Protein AF-A0A256WMW8-F1 (afdb_monomer_lite)

Structure (mmCIF, N/CA/C/O backbone):
data_AF-A0A256WMW8-F1
#
_entry.id   AF-A0A256WMW8-F1
#
loop_
_atom_site.group_PDB
_atom_site.id
_atom_site.type_symbol
_atom_site.label_atom_id
_atom_site.label_alt_id
_atom_site.label_comp_id
_atom_site.label_asym_id
_atom_site.label_entity_id
_atom_site.label_seq_id
_atom_site.pdbx_PDB_ins_code
_atom_site.Cartn_x
_atom_site.Cartn_y
_atom_site.Cartn_z
_atom_site.occupancy
_atom_site.B_iso_or_equiv
_atom_site.auth_seq_id
_atom_site.auth_comp_id
_atom_site.auth_asym_id
_atom_site.auth_atom_id
_atom_site.pdbx_PDB_model_num
ATOM 1 N N . MET A 1 1 ? 29.090 6.267 -11.290 1.00 54.53 1 MET A N 1
ATOM 2 C CA . MET A 1 1 ? 27.627 6.191 -11.123 1.00 54.53 1 MET A CA 1
ATOM 3 C C . MET A 1 1 ? 27.320 4.725 -10.900 1.00 54.53 1 MET A C 1
ATOM 5 O O . MET A 1 1 ? 27.736 3.914 -11.714 1.00 54.53 1 MET A O 1
ATOM 9 N N . ASP A 1 2 ? 26.795 4.395 -9.729 1.00 77.25 2 ASP A N 1
ATOM 10 C CA . ASP A 1 2 ? 26.608 3.023 -9.255 1.00 77.25 2 ASP A CA 1
ATOM 11 C C . ASP A 1 2 ? 25.526 2.323 -10.099 1.00 77.25 2 ASP A C 1
ATOM 13 O O . ASP A 1 2 ? 24.442 2.883 -10.286 1.00 77.25 2 ASP A O 1
ATOM 17 N N . SER A 1 3 ? 25.836 1.162 -10.686 1.00 82.25 3 SER A N 1
ATOM 18 C CA . SER A 1 3 ? 24.978 0.475 -11.665 1.00 82.25 3 SER A CA 1
ATOM 19 C C . SER A 1 3 ? 23.601 0.140 -11.103 1.00 82.25 3 SER A C 1
ATOM 21 O O . SER A 1 3 ? 22.606 0.214 -11.822 1.00 82.25 3 SER A O 1
ATOM 23 N N . THR A 1 4 ? 23.527 -0.147 -9.805 1.00 83.69 4 THR A N 1
ATOM 24 C CA . THR A 1 4 ? 22.270 -0.459 -9.121 1.00 83.69 4 THR A CA 1
ATOM 25 C C . THR A 1 4 ? 21.381 0.775 -8.987 1.00 83.69 4 THR A C 1
ATOM 27 O O . THR A 1 4 ? 20.159 0.675 -9.080 1.00 83.69 4 THR A O 1
ATOM 30 N N . LYS A 1 5 ? 21.973 1.974 -8.885 1.00 83.81 5 LYS A N 1
ATOM 31 C CA . LYS A 1 5 ? 21.204 3.226 -8.874 1.00 83.81 5 LYS A CA 1
ATOM 32 C C 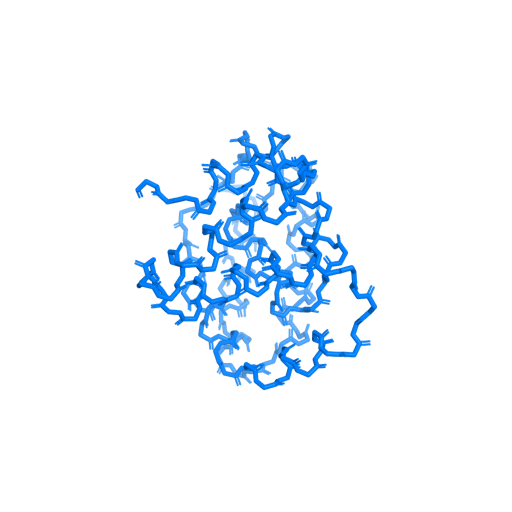. LYS A 1 5 ? 20.506 3.503 -10.188 1.00 83.81 5 LYS A C 1
ATOM 34 O O . LYS A 1 5 ? 19.337 3.881 -10.206 1.00 83.81 5 LYS A O 1
ATOM 39 N N . MET A 1 6 ? 21.206 3.258 -11.289 1.00 88.69 6 MET A N 1
ATOM 40 C CA . MET A 1 6 ? 20.606 3.338 -12.618 1.00 88.69 6 MET A CA 1
ATOM 41 C C . MET A 1 6 ? 19.538 2.265 -12.823 1.00 88.69 6 MET A C 1
ATOM 43 O O . MET A 1 6 ? 18.493 2.562 -13.398 1.00 88.69 6 MET A O 1
ATOM 47 N N . LEU A 1 7 ? 19.782 1.041 -12.343 1.00 90.62 7 LEU A N 1
ATOM 48 C CA . LEU A 1 7 ? 18.818 -0.054 -12.424 1.00 90.62 7 LEU A CA 1
ATOM 49 C C . LEU A 1 7 ? 17.503 0.317 -11.732 1.00 90.62 7 LEU A C 1
ATOM 51 O O . LEU A 1 7 ? 16.447 0.226 -12.356 1.00 90.62 7 LEU A O 1
ATOM 55 N N . ILE A 1 8 ? 17.572 0.803 -10.489 1.00 90.62 8 ILE A N 1
ATOM 56 C CA . ILE A 1 8 ? 16.381 1.178 -9.721 1.00 90.62 8 ILE A CA 1
ATOM 57 C C . ILE A 1 8 ? 15.662 2.363 -10.367 1.00 90.62 8 ILE A C 1
ATOM 59 O O . ILE A 1 8 ? 14.449 2.305 -10.550 1.00 90.62 8 ILE A O 1
ATOM 63 N N . GLN A 1 9 ? 16.376 3.407 -10.794 1.00 90.94 9 GLN A N 1
ATOM 64 C CA . GLN A 1 9 ? 15.742 4.559 -11.446 1.00 90.94 9 GLN A CA 1
ATOM 65 C C . GLN A 1 9 ? 15.025 4.178 -12.756 1.00 90.94 9 GLN A C 1
ATOM 67 O O . GLN A 1 9 ? 13.881 4.585 -12.995 1.00 90.94 9 GLN A O 1
ATOM 72 N N . ASN A 1 10 ? 15.665 3.356 -13.590 1.00 92.94 10 ASN A N 1
ATOM 73 C CA . ASN A 1 10 ? 15.067 2.865 -14.831 1.00 92.94 10 ASN A CA 1
ATOM 74 C C . ASN A 1 10 ? 13.873 1.947 -14.552 1.00 92.94 10 ASN A C 1
ATOM 76 O O . ASN A 1 10 ? 12.837 2.066 -15.204 1.00 92.94 10 ASN A O 1
ATOM 80 N N . GLY A 1 11 ? 13.989 1.067 -13.559 1.00 95.06 11 GLY A N 1
ATOM 81 C CA . GLY A 1 11 ? 12.909 0.179 -13.152 1.00 95.06 11 GLY A CA 1
ATOM 82 C C . GLY A 1 11 ? 11.694 0.937 -12.609 1.00 95.06 11 GLY A C 1
ATOM 83 O O . GLY A 1 11 ? 10.570 0.644 -13.007 1.00 95.06 11 GLY A O 1
ATOM 84 N N . ARG A 1 12 ? 11.898 1.976 -11.790 1.00 95.44 12 ARG A N 1
ATOM 85 C CA . ARG A 1 12 ? 10.818 2.859 -11.310 1.00 95.44 12 ARG A CA 1
ATOM 86 C C . ARG A 1 12 ? 10.106 3.561 -12.468 1.00 95.44 12 ARG A C 1
ATOM 88 O O . ARG A 1 12 ? 8.879 3.611 -12.498 1.00 95.44 12 ARG A O 1
ATOM 95 N N . SER A 1 13 ? 10.862 4.037 -13.459 1.00 95.25 13 SER A N 1
ATOM 96 C CA . SER A 1 13 ? 10.293 4.624 -14.682 1.00 95.25 13 SER A CA 1
ATOM 97 C C . SER A 1 13 ? 9.468 3.604 -15.474 1.00 95.25 13 SER A C 1
ATOM 99 O O . SER A 1 13 ? 8.385 3.925 -15.969 1.00 95.25 13 SER A O 1
ATOM 101 N N . LEU A 1 14 ? 9.945 2.359 -15.551 1.00 97.06 14 LEU A N 1
ATOM 102 C CA . LEU A 1 14 ? 9.229 1.268 -16.202 1.00 97.06 14 LEU A CA 1
ATOM 103 C C . LEU A 1 14 ? 7.935 0.917 -15.455 1.00 97.06 14 LEU A C 1
ATOM 105 O O . LEU A 1 14 ? 6.910 0.742 -16.107 1.00 97.06 14 LEU A O 1
ATOM 109 N N . ILE A 1 15 ? 7.934 0.895 -14.117 1.00 97.81 15 ILE A N 1
ATOM 110 C CA . ILE A 1 15 ? 6.707 0.722 -13.322 1.00 97.81 15 ILE A CA 1
ATOM 111 C C . ILE A 1 15 ? 5.689 1.805 -13.672 1.00 97.81 15 ILE A C 1
ATOM 113 O O . ILE A 1 15 ? 4.550 1.479 -13.991 1.00 97.81 15 ILE A O 1
ATOM 117 N N . VAL A 1 16 ? 6.085 3.082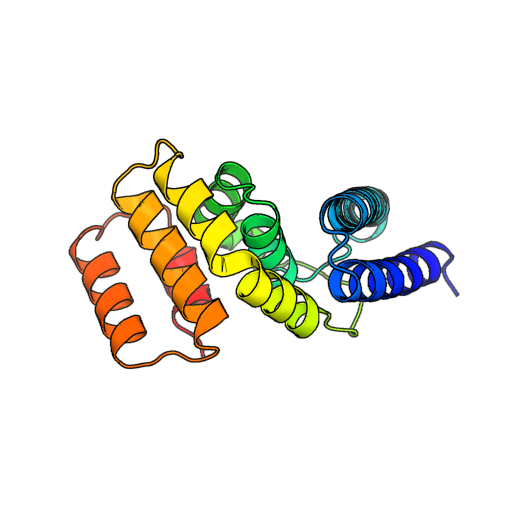 -13.683 1.00 97.50 16 VAL A N 1
ATOM 118 C CA . VAL A 1 16 ? 5.172 4.180 -14.051 1.00 97.50 16 VAL A CA 1
ATOM 119 C C . VAL A 1 16 ? 4.583 3.967 -15.447 1.00 97.50 16 VAL A C 1
ATOM 121 O O . VAL A 1 16 ? 3.379 4.143 -15.637 1.00 97.50 16 VAL A O 1
ATOM 124 N N . GLN A 1 17 ? 5.401 3.537 -16.411 1.00 97.75 17 GLN A N 1
ATOM 125 C CA . GLN A 1 17 ? 4.931 3.201 -17.754 1.00 97.75 17 GLN A CA 1
ATOM 126 C C . GLN A 1 17 ? 3.922 2.042 -17.735 1.00 97.75 17 GLN A C 1
ATOM 128 O O . GLN A 1 17 ? 2.899 2.113 -18.413 1.00 97.75 17 GLN A O 1
ATOM 133 N N . LYS A 1 18 ? 4.182 0.980 -16.966 1.00 98.31 18 LYS A N 1
ATOM 134 C CA . LYS A 1 18 ? 3.287 -0.181 -16.865 1.00 98.31 18 LYS A CA 1
ATOM 135 C C . LYS A 1 18 ? 1.959 0.157 -16.201 1.00 98.31 18 LYS A C 1
ATOM 137 O O . LYS A 1 18 ? 0.916 -0.190 -16.747 1.00 98.31 18 LYS A O 1
ATOM 142 N N . LEU A 1 19 ? 1.987 0.936 -15.123 1.00 97.81 19 LEU A N 1
ATOM 143 C CA . LEU A 1 19 ? 0.782 1.452 -14.477 1.00 97.81 19 LEU A CA 1
ATOM 144 C C . LEU A 1 19 ? -0.048 2.328 -15.429 1.00 97.81 19 LEU A C 1
ATOM 146 O O . LEU A 1 19 ? -1.269 2.197 -15.462 1.00 97.81 19 LEU A O 1
ATOM 150 N N . TYR A 1 20 ? 0.596 3.167 -16.249 1.00 96.38 20 TYR A N 1
ATOM 151 C CA . TYR A 1 20 ? -0.092 3.987 -17.255 1.00 96.38 20 TYR A CA 1
ATOM 152 C C . TYR A 1 20 ? -0.842 3.147 -18.301 1.00 96.38 20 TYR A C 1
ATOM 154 O O . TYR A 1 20 ? -1.933 3.524 -18.723 1.00 96.38 20 TYR A O 1
ATOM 162 N N . TYR A 1 21 ? -0.285 1.999 -18.694 1.00 97.31 21 TYR A N 1
ATOM 163 C CA . TYR A 1 21 ? -0.926 1.055 -19.615 1.00 97.31 21 TYR A CA 1
ATOM 164 C C . TYR A 1 21 ? -1.810 0.009 -18.916 1.00 97.31 21 TYR A C 1
ATOM 166 O O . TYR A 1 21 ? -2.233 -0.945 -19.565 1.00 97.31 21 TYR A O 1
ATOM 174 N N . SER A 1 22 ? -2.086 0.173 -17.617 1.00 96.19 22 SER A N 1
ATOM 175 C CA . SER A 1 22 ? -2.864 -0.772 -16.799 1.00 96.19 22 SER A CA 1
ATOM 176 C C . SER A 1 22 ? -2.304 -2.205 -16.784 1.00 96.19 22 SER A C 1
ATOM 178 O O . SER A 1 22 ? -3.032 -3.161 -16.538 1.00 96.19 22 SER A O 1
ATOM 180 N N . ASP A 1 23 ? -0.999 -2.356 -17.012 1.00 97.88 23 ASP A N 1
ATOM 181 C CA . ASP A 1 23 ? -0.270 -3.626 -16.966 1.00 97.88 23 ASP A CA 1
ATOM 182 C C . ASP A 1 23 ? 0.201 -3.887 -15.522 1.00 97.88 23 ASP A C 1
ATOM 184 O O . ASP A 1 23 ? 1.379 -3.734 -15.186 1.00 97.88 23 ASP A O 1
ATOM 188 N N . ILE A 1 24 ? -0.767 -4.164 -14.636 1.00 97.31 24 ILE A N 1
ATOM 189 C CA . ILE A 1 24 ? -0.558 -4.273 -13.180 1.00 97.31 24 ILE A CA 1
ATOM 190 C C . ILE A 1 24 ? 0.353 -5.454 -12.831 1.00 97.31 24 ILE A C 1
ATOM 192 O O . ILE A 1 24 ? 1.266 -5.294 -12.026 1.00 97.31 24 ILE A O 1
ATOM 196 N N . GLU A 1 25 ? 0.159 -6.601 -13.485 1.00 97.12 25 GLU A N 1
ATOM 197 C CA . GLU A 1 25 ? 0.987 -7.799 -13.298 1.00 97.12 25 GLU A CA 1
ATOM 198 C C . GLU A 1 25 ? 2.457 -7.493 -13.599 1.00 97.12 25 GLU A C 1
ATOM 200 O O . GLU A 1 25 ? 3.340 -7.743 -12.775 1.00 97.12 25 GLU A O 1
ATOM 205 N N . LYS A 1 26 ? 2.740 -6.834 -14.732 1.00 98.25 26 LYS A N 1
ATOM 206 C CA . LYS A 1 26 ? 4.122 -6.493 -15.067 1.00 98.25 26 LYS A CA 1
ATOM 207 C C . LYS A 1 26 ? 4.711 -5.442 -14.133 1.00 98.25 26 LYS A C 1
ATOM 209 O O . LYS A 1 26 ? 5.907 -5.492 -13.852 1.00 98.25 26 LYS A O 1
ATOM 214 N N . ALA A 1 27 ? 3.906 -4.486 -13.667 1.00 98.25 27 ALA A N 1
ATOM 215 C CA . ALA A 1 27 ? 4.343 -3.525 -12.658 1.00 98.25 27 ALA A CA 1
ATOM 216 C C . ALA A 1 27 ? 4.745 -4.230 -11.349 1.00 98.25 27 ALA A C 1
ATOM 218 O O . ALA A 1 27 ? 5.782 -3.879 -10.780 1.00 98.25 27 ALA A O 1
ATOM 219 N N . GLN A 1 28 ? 3.990 -5.251 -10.926 1.00 98.12 28 GLN A N 1
ATOM 220 C CA . GLN A 1 28 ? 4.293 -6.062 -9.745 1.00 98.12 28 GLN A CA 1
ATOM 221 C C . GLN A 1 28 ? 5.596 -6.845 -9.916 1.00 98.12 28 GLN A C 1
ATOM 223 O O . GLN A 1 28 ? 6.455 -6.785 -9.040 1.00 98.12 28 GLN A O 1
ATOM 228 N N . GLU A 1 29 ? 5.805 -7.503 -11.062 1.00 98.19 29 GLU A N 1
ATOM 229 C CA . GLU A 1 29 ? 7.064 -8.212 -11.342 1.00 98.19 29 GLU A CA 1
ATOM 230 C C . GLU A 1 29 ? 8.286 -7.290 -11.215 1.00 98.19 29 GLU A C 1
ATOM 232 O O . GLU A 1 29 ? 9.303 -7.663 -10.628 1.00 98.19 29 GLU A O 1
ATOM 237 N N . ILE A 1 30 ? 8.190 -6.072 -11.761 1.00 97.81 30 ILE A N 1
ATOM 238 C CA . ILE A 1 30 ? 9.279 -5.095 -11.685 1.00 97.81 30 ILE A CA 1
ATOM 239 C C . ILE A 1 30 ? 9.461 -4.617 -10.242 1.00 97.81 30 ILE A C 1
ATOM 241 O O . ILE A 1 30 ? 10.596 -4.514 -9.789 1.00 97.81 30 ILE A O 1
ATOM 245 N N . TYR A 1 31 ? 8.375 -4.340 -9.516 1.00 96.94 31 TYR A N 1
ATOM 246 C CA . TYR A 1 31 ? 8.425 -3.953 -8.103 1.00 96.94 31 TYR A CA 1
ATOM 247 C C . TYR A 1 31 ? 9.180 -4.991 -7.260 1.00 96.94 31 TYR A C 1
ATOM 249 O O . TYR A 1 31 ? 10.162 -4.638 -6.604 1.00 96.94 31 TYR A O 1
ATOM 257 N N . VAL A 1 32 ? 8.795 -6.268 -7.362 1.00 96.12 32 VAL A N 1
ATOM 258 C CA . VAL A 1 32 ? 9.435 -7.380 -6.640 1.00 96.12 32 VAL A CA 1
ATOM 259 C C . VAL A 1 32 ? 10.916 -7.491 -7.004 1.00 96.12 32 VAL A C 1
ATOM 261 O O . VAL A 1 32 ? 11.764 -7.622 -6.122 1.00 96.12 32 VAL A O 1
ATOM 264 N N . PHE A 1 33 ? 11.244 -7.394 -8.296 1.00 95.94 33 PHE A N 1
ATOM 265 C CA . PHE A 1 33 ? 12.631 -7.426 -8.756 1.00 95.94 33 PHE A CA 1
ATOM 266 C C . PHE A 1 33 ? 13.467 -6.286 -8.153 1.00 95.94 33 PHE A C 1
ATOM 268 O O . PHE A 1 33 ? 14.578 -6.516 -7.682 1.00 95.94 33 PHE A O 1
ATOM 275 N N . LEU A 1 34 ? 12.944 -5.058 -8.133 1.00 93.75 34 LEU A N 1
ATOM 276 C CA . LEU A 1 34 ? 13.685 -3.903 -7.625 1.00 93.75 34 LEU A CA 1
ATOM 277 C C . LEU A 1 34 ? 13.884 -3.935 -6.111 1.00 93.75 34 LEU A C 1
ATOM 279 O O . LEU A 1 34 ? 14.967 -3.566 -5.658 1.00 93.75 34 LEU A O 1
ATOM 283 N N . GLU A 1 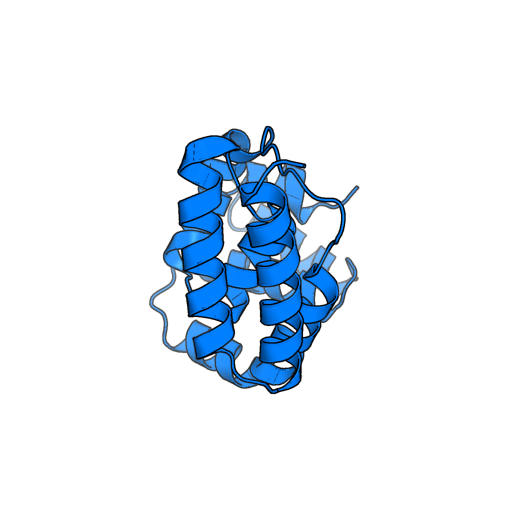35 ? 12.886 -4.369 -5.337 1.00 92.31 35 GLU A N 1
ATOM 284 C CA . GLU A 1 35 ? 13.054 -4.551 -3.889 1.00 92.31 35 GLU A CA 1
ATOM 285 C C . GLU A 1 35 ? 14.117 -5.612 -3.588 1.00 92.31 35 GLU A C 1
ATOM 287 O O . GLU A 1 35 ? 15.004 -5.359 -2.775 1.00 92.31 35 GLU A O 1
ATOM 292 N N . ALA A 1 36 ? 14.120 -6.740 -4.308 1.00 92.25 36 ALA A N 1
ATOM 293 C CA . ALA A 1 36 ? 15.138 -7.778 -4.137 1.00 92.25 36 ALA A CA 1
ATOM 294 C C . ALA A 1 36 ? 16.563 -7.262 -4.429 1.00 92.25 36 ALA A C 1
ATOM 296 O O . ALA A 1 36 ? 17.492 -7.506 -3.654 1.00 92.25 36 ALA A O 1
ATOM 297 N N . GLU A 1 37 ? 16.741 -6.504 -5.515 1.00 90.50 37 GLU A N 1
ATOM 298 C CA . GLU A 1 37 ? 18.034 -5.904 -5.873 1.00 90.50 37 GLU A CA 1
ATOM 299 C C . GLU A 1 37 ? 18.478 -4.822 -4.873 1.00 90.50 37 GLU A C 1
ATOM 301 O O . GLU A 1 37 ? 19.663 -4.708 -4.546 1.00 90.50 37 GLU A O 1
ATOM 306 N N . ALA A 1 38 ? 17.541 -4.022 -4.355 1.00 89.06 38 ALA A N 1
ATOM 307 C CA . ALA A 1 38 ? 17.845 -2.969 -3.394 1.00 89.06 38 ALA A CA 1
ATOM 308 C C . ALA A 1 38 ? 18.163 -3.514 -1.999 1.00 89.06 38 ALA A C 1
ATOM 310 O O . ALA A 1 38 ? 19.087 -3.012 -1.354 1.00 89.06 38 ALA A O 1
ATOM 311 N N . GLN A 1 39 ? 17.459 -4.551 -1.544 1.00 85.62 39 GLN A N 1
ATOM 312 C CA . GLN A 1 39 ? 17.682 -5.165 -0.235 1.00 85.62 39 G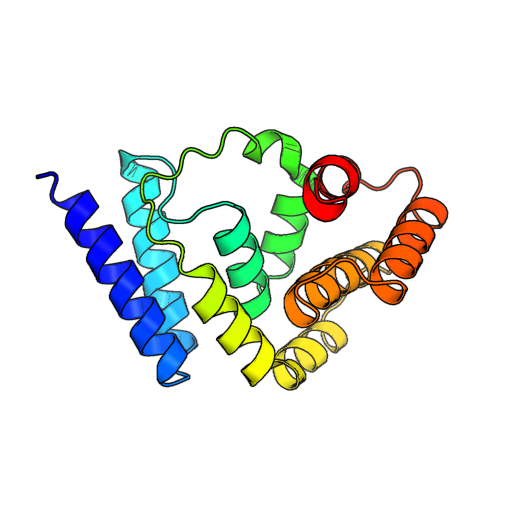LN A CA 1
ATOM 313 C C . GLN A 1 39 ? 19.097 -5.732 -0.098 1.00 85.62 39 GLN A C 1
ATOM 315 O O . GLN A 1 39 ? 19.696 -5.661 0.974 1.00 85.62 39 GLN A O 1
ATOM 320 N N . ALA A 1 40 ? 19.681 -6.203 -1.201 1.00 77.88 40 ALA A N 1
ATOM 321 C CA . ALA A 1 40 ? 21.051 -6.698 -1.226 1.00 77.88 40 ALA A CA 1
ATOM 322 C C . ALA A 1 40 ? 22.121 -5.609 -1.000 1.00 77.88 40 ALA A C 1
ATOM 324 O O . ALA A 1 40 ? 23.256 -5.946 -0.661 1.00 77.88 40 ALA A O 1
ATOM 325 N N . GLN A 1 41 ? 21.807 -4.323 -1.215 1.00 76.62 41 GLN A N 1
ATOM 326 C CA . GLN A 1 41 ? 22.830 -3.266 -1.295 1.00 76.62 41 GLN A CA 1
ATOM 327 C C . GLN A 1 41 ? 22.526 -1.990 -0.495 1.00 76.62 41 GLN A C 1
ATOM 329 O O . GLN A 1 41 ? 23.454 -1.357 0.007 1.00 76.62 41 GLN A O 1
ATOM 334 N N . PHE A 1 42 ? 21.258 -1.589 -0.379 1.00 73.31 42 PHE A N 1
ATOM 335 C CA . PHE A 1 42 ? 20.863 -0.257 0.103 1.00 73.31 42 PHE A CA 1
ATOM 336 C C . PHE A 1 42 ? 19.674 -0.244 1.069 1.00 73.31 42 PHE A C 1
ATOM 338 O O . PHE A 1 42 ? 19.347 0.819 1.592 1.00 73.31 42 PHE A O 1
ATOM 345 N N . GLY A 1 43 ? 19.031 -1.388 1.305 1.00 84.44 43 GLY A N 1
ATOM 346 C CA . GLY A 1 43 ? 17.824 -1.496 2.124 1.00 84.44 43 GLY A CA 1
ATOM 347 C C . GLY A 1 43 ? 16.585 -1.660 1.255 1.00 84.44 43 GLY A C 1
ATOM 348 O O . GLY A 1 43 ? 16.064 -2.764 1.176 1.00 84.44 43 GLY A O 1
ATOM 349 N N . HIS A 1 44 ? 16.144 -0.595 0.578 1.00 89.38 44 HIS A N 1
ATOM 350 C CA . HIS A 1 44 ? 14.881 -0.613 -0.167 1.00 89.38 44 HIS A CA 1
ATOM 351 C C . HIS A 1 44 ? 14.885 0.271 -1.419 1.00 89.38 44 HIS A C 1
ATOM 353 O O . HIS A 1 44 ? 15.553 1.311 -1.480 1.00 89.38 44 HIS A O 1
ATOM 359 N N . ALA A 1 45 ? 14.115 -0.142 -2.426 1.00 91.56 45 ALA A N 1
ATOM 360 C CA . ALA A 1 45 ? 13.939 0.583 -3.681 1.00 91.56 45 ALA A CA 1
ATOM 361 C C . ALA A 1 45 ? 12.833 1.639 -3.585 1.00 91.56 45 ALA A C 1
ATOM 363 O O . ALA A 1 45 ? 12.873 2.632 -4.324 1.00 91.56 45 ALA A O 1
ATOM 364 N N . PHE A 1 46 ? 11.864 1.430 -2.692 1.00 92.75 46 PHE A N 1
ATOM 365 C CA . PHE A 1 46 ? 10.698 2.286 -2.500 1.00 92.75 46 PHE A CA 1
ATOM 366 C C . PHE A 1 46 ? 10.647 2.888 -1.097 1.00 92.75 46 PHE A C 1
ATOM 368 O O . PHE A 1 46 ? 11.216 2.362 -0.142 1.00 92.75 46 PHE A O 1
ATOM 375 N N . SER A 1 47 ? 9.986 4.041 -0.995 1.00 91.62 47 SER A N 1
ATOM 376 C CA . SER A 1 47 ? 9.649 4.625 0.307 1.00 91.62 47 SER A CA 1
ATOM 377 C C . SER A 1 47 ? 8.530 3.830 0.983 1.00 91.62 47 SER A C 1
ATOM 379 O O . SER A 1 47 ? 7.724 3.198 0.303 1.00 91.62 47 SER A O 1
ATOM 381 N N . LEU A 1 48 ? 8.411 3.942 2.307 1.00 91.25 48 LEU A N 1
ATOM 382 C CA . LEU A 1 48 ? 7.339 3.307 3.084 1.00 91.25 48 LEU A CA 1
ATOM 383 C C . LEU A 1 48 ? 5.935 3.595 2.513 1.00 91.25 48 LEU A C 1
ATOM 385 O O . LEU A 1 48 ? 5.122 2.683 2.369 1.00 91.25 48 LEU A O 1
ATOM 389 N N . ASN A 1 49 ? 5.672 4.842 2.103 1.00 91.44 49 ASN A N 1
ATOM 390 C CA . ASN A 1 49 ? 4.383 5.235 1.520 1.00 91.44 49 ASN A CA 1
ATOM 391 C C . ASN A 1 49 ? 4.094 4.523 0.197 1.00 91.44 49 ASN A C 1
ATOM 393 O O . ASN A 1 49 ? 2.955 4.149 -0.078 1.00 91.44 49 ASN A O 1
ATOM 397 N N . GLU A 1 50 ? 5.120 4.372 -0.639 1.00 94.31 50 GLU A N 1
ATOM 398 C CA . GLU A 1 50 ? 5.009 3.656 -1.907 1.00 94.31 50 GLU A CA 1
ATOM 399 C C . GLU A 1 50 ? 4.780 2.168 -1.663 1.00 94.31 50 GLU A C 1
ATOM 401 O O . GLU A 1 50 ? 3.926 1.585 -2.323 1.00 94.31 50 GLU A O 1
ATOM 406 N N . THR A 1 51 ? 5.474 1.577 -0.690 1.00 94.94 51 THR A N 1
ATOM 407 C CA . THR A 1 51 ? 5.324 0.160 -0.346 1.00 94.94 51 THR A CA 1
ATOM 408 C C . THR A 1 51 ? 3.925 -0.152 0.178 1.00 94.94 51 THR A C 1
ATOM 410 O O . THR A 1 51 ? 3.275 -1.056 -0.342 1.00 94.94 51 THR A O 1
ATOM 413 N N . PHE A 1 52 ? 3.389 0.645 1.112 1.00 95.62 52 PHE A N 1
ATOM 414 C CA . PHE A 1 52 ? 1.997 0.478 1.546 1.00 95.62 52 PHE A CA 1
ATOM 415 C C . PHE A 1 52 ? 1.012 0.610 0.376 1.00 95.62 52 PHE A C 1
ATOM 417 O O . PHE A 1 52 ? 0.081 -0.187 0.259 1.00 95.62 52 PHE A O 1
ATOM 424 N N . ALA A 1 53 ? 1.220 1.580 -0.519 1.00 96.00 53 ALA A N 1
ATOM 425 C CA . ALA A 1 53 ? 0.357 1.759 -1.681 1.00 96.00 53 ALA A CA 1
ATOM 426 C C . ALA A 1 53 ? 0.455 0.578 -2.667 1.00 96.00 53 ALA A C 1
ATOM 428 O O . ALA A 1 53 ? -0.562 0.171 -3.227 1.00 96.00 53 ALA A O 1
ATOM 429 N N . PHE A 1 54 ? 1.640 -0.007 -2.861 1.00 97.62 54 PHE A N 1
ATOM 430 C CA . PHE A 1 54 ? 1.799 -1.213 -3.674 1.00 97.62 54 PHE A CA 1
ATOM 431 C C . PHE A 1 54 ? 1.081 -2.416 -3.075 1.00 97.62 54 PHE A C 1
ATOM 433 O O . PHE A 1 54 ? 0.356 -3.080 -3.811 1.00 97.62 54 PHE A O 1
ATOM 440 N N . HIS A 1 55 ? 1.189 -2.653 -1.765 1.00 97.56 55 HIS A N 1
ATOM 441 C CA . HIS A 1 55 ? 0.465 -3.761 -1.136 1.00 97.56 55 HIS A CA 1
ATOM 442 C C . HIS A 1 55 ? -1.053 -3.621 -1.295 1.00 97.56 55 HIS A C 1
ATOM 444 O O . HIS A 1 55 ? -1.737 -4.615 -1.519 1.00 97.56 55 HIS A O 1
ATOM 450 N N . ILE A 1 56 ? -1.588 -2.394 -1.285 1.00 96.81 56 ILE A N 1
ATOM 451 C CA . ILE A 1 56 ? -2.997 -2.163 -1.629 1.00 96.81 56 ILE A CA 1
ATOM 452 C C . ILE A 1 56 ? -3.284 -2.465 -3.103 1.00 96.81 56 ILE A C 1
ATOM 454 O O . ILE A 1 56 ? -4.245 -3.170 -3.409 1.00 96.81 56 ILE A O 1
ATOM 458 N N . LEU A 1 57 ? -2.474 -1.933 -4.024 1.00 97.56 57 LEU A N 1
ATOM 459 C CA . LEU A 1 57 ? -2.676 -2.114 -5.464 1.00 97.56 57 LEU A CA 1
ATOM 460 C C . LEU A 1 57 ? -2.634 -3.594 -5.875 1.00 97.56 57 LEU A C 1
ATOM 462 O O . LEU A 1 57 ? -3.433 -4.024 -6.705 1.00 97.56 57 LEU A O 1
ATOM 466 N N . TYR A 1 58 ? -1.710 -4.355 -5.292 1.00 97.44 58 TYR A N 1
ATOM 467 C CA . TYR A 1 58 ? -1.504 -5.775 -5.568 1.00 97.44 58 TYR A CA 1
ATOM 468 C C . TYR A 1 58 ? -2.315 -6.698 -4.655 1.00 97.44 58 TYR A C 1
ATOM 470 O O . TYR A 1 58 ? -2.245 -7.913 -4.812 1.00 97.44 58 TYR A O 1
ATOM 478 N N . GLN A 1 59 ? -3.123 -6.133 -3.751 1.00 96.94 59 GLN A N 1
ATOM 479 C CA . GLN A 1 59 ? -3.987 -6.876 -2.830 1.00 96.94 59 GLN A CA 1
ATOM 480 C C . GLN A 1 59 ? -3.210 -7.837 -1.910 1.00 96.94 59 GLN A C 1
ATOM 482 O O . GLN A 1 59 ? -3.697 -8.898 -1.526 1.00 96.94 59 GLN A O 1
ATOM 487 N N . GLU A 1 60 ? -1.991 -7.451 -1.535 1.00 97.19 60 GLU A N 1
ATOM 488 C CA . GLU A 1 60 ? -1.105 -8.186 -0.630 1.00 97.19 60 GLU A CA 1
ATOM 489 C C . GLU A 1 60 ? -1.444 -7.836 0.828 1.00 97.19 60 GLU A C 1
ATOM 491 O O . GLU A 1 60 ? -0.663 -7.212 1.550 1.00 97.19 60 GLU A O 1
ATOM 496 N N . TRP A 1 61 ? -2.657 -8.198 1.252 1.00 96.81 61 TRP A N 1
ATOM 497 C CA . TRP A 1 61 ? -3.224 -7.772 2.535 1.00 96.81 61 TRP A CA 1
ATOM 498 C C . TRP A 1 61 ? -2.397 -8.202 3.740 1.00 96.81 61 TRP A C 1
ATOM 500 O O . TRP A 1 61 ? -2.187 -7.401 4.645 1.00 96.81 61 TRP A O 1
ATOM 510 N N . ASP A 1 62 ? -1.881 -9.430 3.728 1.00 97.00 62 ASP A N 1
ATOM 511 C CA . ASP A 1 62 ? -1.061 -9.945 4.824 1.00 97.00 62 ASP A CA 1
ATOM 512 C C . ASP A 1 62 ? 0.222 -9.125 4.993 1.00 97.00 62 ASP A C 1
ATOM 514 O O . ASP A 1 62 ? 0.579 -8.777 6.115 1.00 97.00 62 ASP A O 1
ATOM 518 N N . LEU A 1 63 ? 0.868 -8.735 3.886 1.00 96.69 63 LEU A N 1
ATOM 519 C CA . LEU A 1 63 ? 2.064 -7.888 3.914 1.00 96.69 63 LEU A CA 1
ATOM 520 C C . LEU A 1 63 ? 1.732 -6.473 4.394 1.00 96.69 63 LEU A C 1
ATOM 522 O O . LEU A 1 63 ? 2.452 -5.917 5.223 1.00 96.69 63 LEU A O 1
ATOM 526 N N . PHE A 1 64 ? 0.613 -5.906 3.931 1.00 97.56 64 PHE A N 1
ATOM 527 C CA . PHE A 1 64 ? 0.123 -4.618 4.420 1.00 97.56 64 PHE A CA 1
ATOM 528 C C . PHE A 1 64 ? -0.092 -4.640 5.941 1.00 97.56 64 PHE A C 1
ATOM 530 O O . PHE A 1 64 ? 0.391 -3.759 6.655 1.00 97.56 64 PHE A O 1
ATOM 537 N N . LEU A 1 65 ? -0.810 -5.648 6.439 1.00 97.94 65 LEU A N 1
ATOM 538 C CA . LEU A 1 65 ? -1.150 -5.785 7.850 1.00 97.94 65 LEU A CA 1
ATOM 539 C C . LEU A 1 65 ? 0.087 -6.102 8.696 1.00 97.94 65 LEU A C 1
ATOM 541 O O . LEU A 1 65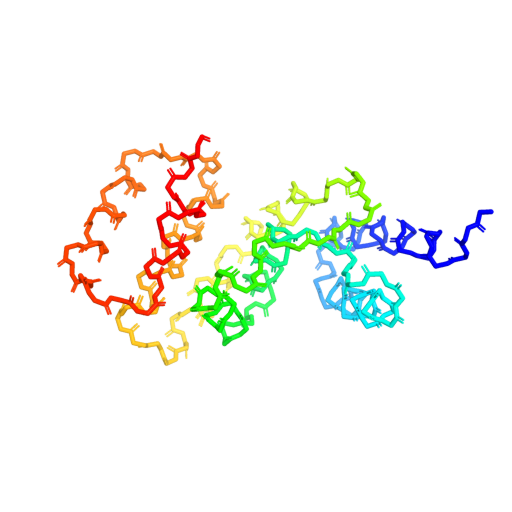 ? 0.248 -5.517 9.764 1.00 97.94 65 LEU A O 1
ATOM 545 N N . GLU A 1 66 ? 0.984 -6.975 8.241 1.00 97.12 66 GLU A N 1
ATOM 546 C CA . GLU A 1 66 ? 2.245 -7.243 8.940 1.00 97.12 66 GLU A CA 1
ATOM 547 C C . GLU A 1 66 ? 3.061 -5.954 9.097 1.00 97.12 66 GLU A C 1
ATOM 549 O O . GLU A 1 66 ? 3.474 -5.610 10.208 1.00 97.12 66 GLU A O 1
ATOM 554 N N . MET A 1 67 ? 3.224 -5.201 8.009 1.00 95.62 67 MET A N 1
ATOM 555 C CA . MET A 1 67 ? 3.992 -3.959 8.007 1.00 95.62 67 MET A CA 1
ATOM 556 C C . MET A 1 67 ? 3.345 -2.878 8.884 1.00 95.62 67 MET A C 1
ATOM 558 O O . MET A 1 67 ? 4.040 -2.165 9.606 1.00 95.62 67 MET A O 1
ATOM 562 N N . ALA A 1 68 ? 2.011 -2.780 8.889 1.00 96.56 68 ALA A N 1
ATOM 563 C CA . ALA A 1 68 ? 1.283 -1.881 9.783 1.00 96.56 68 ALA A CA 1
ATOM 564 C C . ALA A 1 68 ? 1.438 -2.279 11.263 1.00 96.56 68 ALA A C 1
ATOM 566 O O . ALA A 1 68 ? 1.580 -1.415 12.127 1.00 96.56 68 ALA A O 1
ATOM 567 N N . ALA A 1 69 ? 1.429 -3.575 11.583 1.00 96.88 69 ALA A N 1
ATOM 568 C CA . ALA A 1 69 ? 1.607 -4.049 12.958 1.00 96.88 69 ALA A CA 1
ATOM 569 C C . ALA A 1 69 ? 3.032 -3.806 13.482 1.00 96.88 69 ALA A C 1
ATOM 571 O O . ALA A 1 69 ? 3.233 -3.678 14.687 1.00 96.88 69 ALA A O 1
ATOM 572 N N . ARG A 1 70 ? 4.017 -3.736 12.582 1.00 95.19 70 ARG A N 1
ATOM 573 C CA . ARG A 1 70 ? 5.444 -3.572 12.901 1.00 95.19 70 ARG A CA 1
ATOM 574 C C . ARG A 1 70 ? 5.983 -2.198 12.511 1.00 95.19 70 ARG A C 1
ATOM 576 O O . ARG A 1 70 ? 7.180 -2.038 12.307 1.00 95.19 70 ARG A O 1
ATOM 583 N N . TYR A 1 71 ? 5.110 -1.194 12.418 1.00 93.56 71 TYR A N 1
ATOM 584 C CA . TYR A 1 71 ? 5.447 0.127 11.882 1.00 93.56 71 TYR A CA 1
ATOM 585 C C . TYR A 1 71 ? 6.686 0.782 12.517 1.00 93.56 71 TYR A C 1
ATOM 587 O O . TYR A 1 71 ? 7.488 1.371 11.798 1.00 93.56 71 TYR A O 1
ATOM 595 N N . GLU A 1 72 ? 6.891 0.643 13.830 1.00 90.69 72 GLU A N 1
ATOM 596 C CA . GLU A 1 72 ? 8.064 1.208 14.522 1.00 90.69 72 GLU A CA 1
ATOM 597 C C . GLU A 1 72 ? 9.398 0.668 13.976 1.00 90.69 72 GLU A C 1
ATOM 599 O O . GLU A 1 72 ? 10.400 1.379 13.946 1.00 90.69 72 GLU A O 1
ATOM 604 N N . GLU A 1 73 ? 9.418 -0.574 13.484 1.00 88.19 73 GLU A N 1
ATOM 605 C CA . GLU A 1 73 ? 10.607 -1.180 12.871 1.00 88.19 73 GLU A CA 1
ATOM 606 C C . GLU A 1 73 ? 10.939 -0.553 11.508 1.00 88.19 73 GLU A C 1
ATOM 608 O O . GLU A 1 73 ? 12.063 -0.663 11.013 1.00 88.19 73 GLU A O 1
ATOM 613 N N . HIS A 1 74 ? 9.965 0.138 10.917 1.00 82.25 74 HIS A N 1
ATOM 614 C CA . HIS A 1 74 ? 10.026 0.751 9.601 1.00 82.25 74 HIS A CA 1
ATOM 615 C C . HIS A 1 74 ? 10.224 2.279 9.653 1.00 82.25 74 HIS A C 1
ATOM 617 O O . HIS A 1 74 ? 10.371 2.903 8.604 1.00 82.25 74 HIS A O 1
ATOM 623 N N . GLU A 1 75 ? 10.295 2.911 10.833 1.00 66.25 75 GLU A N 1
ATOM 624 C CA . GLU A 1 75 ? 10.503 4.370 10.947 1.00 66.25 75 GLU A CA 1
ATOM 625 C C . GLU A 1 75 ? 11.875 4.833 10.415 1.00 66.25 75 GLU A C 1
ATOM 627 O O . GLU A 1 75 ? 12.023 5.970 9.969 1.00 66.25 75 GLU A O 1
ATOM 632 N N . LEU A 1 76 ? 12.881 3.949 10.398 1.00 68.25 76 LEU A N 1
ATOM 633 C CA . LEU A 1 76 ? 14.236 4.230 9.894 1.00 68.25 76 LEU A CA 1
ATOM 634 C C . LEU A 1 76 ? 14.454 3.767 8.443 1.00 68.25 76 LEU A C 1
ATOM 636 O O . LEU A 1 76 ? 15.593 3.533 8.028 1.00 68.25 76 LEU A O 1
ATOM 640 N N . TRP A 1 77 ? 13.374 3.607 7.674 1.00 74.50 77 TRP A N 1
ATOM 641 C CA . TRP A 1 77 ? 13.410 3.124 6.295 1.00 74.50 77 TRP A CA 1
ATOM 642 C C . TRP A 1 77 ? 14.223 4.062 5.394 1.00 74.50 77 TRP A C 1
ATOM 644 O O . TRP A 1 77 ? 13.739 5.065 4.865 1.00 74.50 77 TRP A O 1
ATOM 654 N N . ASN A 1 78 ? 15.491 3.709 5.188 1.00 68.25 78 ASN A N 1
ATOM 655 C CA . ASN A 1 78 ? 16.375 4.420 4.278 1.00 68.25 78 ASN A CA 1
ATOM 656 C C . ASN A 1 78 ? 16.021 4.043 2.838 1.00 68.25 78 ASN A C 1
ATOM 658 O O . ASN A 1 78 ? 16.253 2.917 2.402 1.00 68.25 78 ASN A O 1
ATOM 662 N N . TYR A 1 79 ? 15.464 5.000 2.099 1.00 71.31 79 TYR A N 1
ATOM 663 C CA . TYR A 1 79 ? 15.201 4.875 0.670 1.00 71.31 79 TYR A CA 1
ATOM 664 C C . TYR A 1 79 ? 16.127 5.817 -0.098 1.00 71.31 79 TYR A C 1
ATOM 666 O O . TYR A 1 79 ? 16.430 6.932 0.331 1.00 71.31 79 TYR A O 1
ATOM 674 N N . LEU A 1 80 ? 16.628 5.346 -1.234 1.00 65.62 80 LEU A N 1
ATOM 675 C CA . LEU A 1 80 ? 17.803 5.953 -1.854 1.00 65.62 80 LEU A CA 1
ATOM 676 C C . LEU A 1 80 ? 17.473 7.004 -2.934 1.00 65.62 80 LEU A C 1
ATOM 678 O O . LEU A 1 80 ? 18.386 7.655 -3.445 1.00 65.62 80 LEU A O 1
ATOM 682 N N . TYR A 1 81 ? 16.193 7.199 -3.280 1.00 67.75 81 TYR A N 1
ATOM 683 C CA . TYR A 1 81 ? 15.788 7.965 -4.470 1.00 67.75 81 TYR A CA 1
ATOM 684 C C . TYR A 1 81 ? 14.660 8.956 -4.224 1.00 67.75 81 TYR A C 1
ATOM 686 O O . TYR A 1 81 ? 13.669 8.640 -3.582 1.00 67.75 81 TYR A O 1
ATOM 694 N N . SER A 1 82 ? 14.778 10.130 -4.844 1.00 62.12 82 SER A N 1
ATOM 695 C CA . SER A 1 82 ? 13.827 11.240 -4.734 1.00 62.12 82 SER A CA 1
ATOM 696 C C . SER A 1 82 ? 12.616 11.154 -5.664 1.00 62.12 82 SER A C 1
ATOM 698 O O . SER A 1 82 ? 11.645 11.877 -5.447 1.00 62.12 82 SER A O 1
ATOM 700 N N . ASP A 1 83 ? 12.670 10.335 -6.721 1.00 73.44 83 ASP A N 1
ATOM 701 C CA . ASP A 1 83 ? 11.622 10.293 -7.748 1.00 73.44 83 ASP A CA 1
ATOM 702 C C . ASP A 1 83 ? 10.398 9.547 -7.225 1.00 73.44 83 ASP A C 1
ATOM 704 O O . ASP A 1 83 ? 10.222 8.366 -7.501 1.00 73.44 83 ASP A O 1
ATOM 708 N N . ASN A 1 84 ? 9.568 10.237 -6.450 1.00 82.19 84 ASN A N 1
ATOM 709 C CA . ASN A 1 84 ? 8.360 9.701 -5.841 1.00 82.19 84 ASN A CA 1
ATOM 710 C C . ASN A 1 84 ? 7.328 9.311 -6.922 1.00 82.19 84 ASN A C 1
ATOM 712 O O . ASN A 1 84 ? 6.798 10.168 -7.635 1.00 82.19 84 ASN A O 1
ATOM 716 N N . ILE A 1 85 ? 7.032 8.013 -7.031 1.00 93.75 85 ILE A N 1
ATOM 717 C CA . ILE A 1 85 ? 6.062 7.456 -7.987 1.00 93.75 85 ILE A CA 1
ATOM 718 C C . ILE A 1 85 ? 4.681 7.228 -7.360 1.00 93.75 85 ILE A C 1
ATOM 720 O O . ILE A 1 85 ? 3.773 6.759 -8.049 1.00 93.75 85 ILE A O 1
ATOM 724 N N . LEU A 1 86 ? 4.491 7.595 -6.086 1.00 93.00 86 LEU A N 1
ATOM 725 C CA . LEU A 1 86 ? 3.253 7.400 -5.326 1.00 93.00 86 LEU A CA 1
ATOM 726 C C . LEU A 1 86 ? 2.033 7.917 -6.082 1.00 93.00 86 LEU A C 1
ATOM 728 O O . LEU A 1 86 ? 1.009 7.247 -6.124 1.00 93.00 86 LEU A O 1
ATOM 732 N N . ARG A 1 87 ? 2.144 9.065 -6.761 1.00 92.94 87 ARG A N 1
ATOM 733 C CA . ARG A 1 87 ? 1.041 9.609 -7.566 1.00 92.94 87 ARG A CA 1
ATOM 734 C C . ARG A 1 87 ? 0.555 8.626 -8.637 1.00 92.94 87 ARG A C 1
ATOM 736 O O . ARG A 1 87 ? -0.654 8.511 -8.829 1.00 92.94 87 ARG A O 1
ATOM 743 N N . SER A 1 88 ? 1.469 7.948 -9.327 1.00 95.94 88 SER A N 1
ATOM 744 C CA . SER A 1 88 ? 1.137 6.958 -10.358 1.00 95.94 88 SER A CA 1
ATOM 745 C C . SER A 1 88 ? 0.511 5.708 -9.738 1.00 95.94 88 SER A C 1
ATOM 747 O O . SER A 1 88 ? -0.466 5.193 -10.274 1.00 95.94 88 SER A O 1
ATOM 749 N N . ILE A 1 89 ? 1.005 5.276 -8.570 1.00 96.50 89 ILE A N 1
ATOM 750 C CA . ILE A 1 89 ? 0.422 4.159 -7.809 1.00 96.50 89 ILE A CA 1
ATOM 751 C C . ILE A 1 89 ? -1.011 4.503 -7.385 1.00 96.50 89 ILE A C 1
ATOM 753 O O . ILE A 1 89 ? -1.936 3.757 -7.676 1.00 96.50 89 ILE A O 1
ATOM 757 N N . MET A 1 90 ? -1.235 5.677 -6.787 1.00 94.81 90 MET A N 1
ATOM 758 C CA . MET A 1 90 ? -2.565 6.129 -6.357 1.00 94.81 90 MET A CA 1
ATOM 759 C C . MET A 1 90 ? -3.549 6.269 -7.527 1.00 94.81 90 MET A C 1
ATOM 761 O O . MET A 1 90 ? -4.743 6.027 -7.367 1.00 94.81 90 MET A O 1
ATOM 765 N N . GLN A 1 91 ? -3.073 6.677 -8.708 1.00 95.19 91 GLN A N 1
ATOM 766 C CA . GLN A 1 91 ? -3.895 6.695 -9.920 1.00 95.19 91 GLN A CA 1
ATOM 767 C C . GLN A 1 91 ? -4.287 5.282 -10.356 1.00 95.19 91 GLN A C 1
ATOM 769 O O . GLN A 1 91 ? -5.451 5.067 -10.685 1.00 95.19 91 GLN A O 1
ATOM 774 N N . ALA A 1 92 ? -3.352 4.330 -10.316 1.00 97.12 92 ALA A N 1
ATOM 775 C CA . ALA A 1 92 ? -3.639 2.931 -10.610 1.00 97.12 92 ALA A CA 1
ATOM 776 C C . ALA A 1 92 ? -4.610 2.321 -9.589 1.00 97.12 92 ALA A C 1
ATOM 778 O O . ALA A 1 92 ? -5.536 1.623 -9.988 1.00 97.12 92 ALA A O 1
ATOM 779 N N . ILE A 1 93 ? -4.463 2.641 -8.300 1.00 97.00 93 ILE A N 1
ATOM 780 C CA . ILE A 1 93 ? -5.393 2.221 -7.245 1.00 97.00 93 ILE A CA 1
ATOM 781 C C . ILE A 1 93 ? -6.806 2.732 -7.534 1.00 97.00 93 ILE A C 1
ATOM 783 O O . ILE A 1 93 ? -7.750 1.953 -7.525 1.00 97.00 93 ILE A O 1
ATOM 787 N N . ASN A 1 94 ? -6.953 4.024 -7.841 1.00 95.81 94 ASN A N 1
ATOM 788 C CA . ASN A 1 94 ? -8.254 4.618 -8.153 1.00 95.81 94 ASN A CA 1
ATOM 789 C C . ASN A 1 94 ? -8.881 3.975 -9.407 1.00 95.81 94 ASN A C 1
ATOM 791 O O . ASN A 1 94 ? -10.045 3.592 -9.399 1.00 95.81 94 ASN A O 1
ATOM 795 N N . ALA A 1 95 ? -8.084 3.742 -10.455 1.00 96.38 95 ALA A N 1
ATOM 796 C CA . ALA A 1 95 ? -8.548 3.053 -11.660 1.00 96.38 95 ALA A CA 1
ATOM 797 C C . ALA A 1 95 ? -8.977 1.590 -11.419 1.00 96.38 95 ALA A C 1
ATOM 799 O O . ALA A 1 95 ? -9.719 1.040 -12.229 1.00 96.38 95 ALA A O 1
ATOM 800 N N . ASN A 1 96 ? -8.524 0.969 -10.326 1.00 96.38 96 ASN A N 1
ATOM 801 C CA . ASN A 1 96 ? -8.834 -0.411 -9.948 1.00 96.38 96 ASN A CA 1
ATOM 802 C C . ASN A 1 96 ? -9.653 -0.495 -8.645 1.00 96.38 96 ASN A C 1
ATOM 804 O O . ASN A 1 96 ? -9.678 -1.550 -8.011 1.00 96.38 96 ASN A O 1
ATOM 808 N N . GLU A 1 97 ? -10.335 0.586 -8.241 1.00 95.88 97 GLU A N 1
ATOM 809 C CA . GLU A 1 97 ? -11.045 0.658 -6.956 1.00 95.88 97 GLU A CA 1
ATOM 810 C C . GLU A 1 97 ? -12.042 -0.495 -6.780 1.00 95.88 97 GLU A C 1
ATOM 812 O O . GLU A 1 97 ? -12.033 -1.162 -5.747 1.00 95.88 97 GLU A O 1
ATOM 817 N N . ASP A 1 98 ? -12.861 -0.777 -7.796 1.00 96.00 98 ASP A N 1
ATOM 818 C CA . ASP A 1 98 ? -13.864 -1.846 -7.733 1.00 96.00 98 ASP A CA 1
ATOM 819 C C . ASP A 1 98 ? -13.230 -3.231 -7.548 1.00 96.00 98 ASP A C 1
ATOM 821 O O . ASP A 1 98 ? -13.743 -4.060 -6.795 1.00 96.00 98 ASP A O 1
ATOM 825 N N . ILE A 1 99 ? -12.097 -3.481 -8.211 1.00 96.44 99 ILE A N 1
ATOM 826 C CA . ILE A 1 99 ? -11.358 -4.744 -8.103 1.00 96.44 99 ILE A CA 1
ATOM 827 C C . ILE A 1 99 ? -10.805 -4.888 -6.686 1.00 96.44 99 ILE A C 1
ATOM 829 O O . ILE A 1 99 ? -11.014 -5.921 -6.055 1.00 96.44 99 ILE A O 1
ATOM 833 N N . ILE A 1 100 ? -10.177 -3.833 -6.166 1.00 96.50 100 ILE A N 1
ATOM 834 C CA . ILE A 1 100 ? -9.617 -3.797 -4.813 1.00 96.50 100 ILE A CA 1
ATOM 835 C C . ILE A 1 100 ? -10.714 -4.005 -3.761 1.00 96.50 100 ILE A C 1
ATOM 837 O O . ILE A 1 100 ? -10.573 -4.854 -2.883 1.00 96.50 100 ILE A O 1
ATOM 841 N N . ARG A 1 101 ? -11.849 -3.304 -3.876 1.00 95.00 101 ARG A N 1
ATOM 842 C CA . ARG A 1 101 ? -12.990 -3.467 -2.958 1.00 95.00 101 ARG A CA 1
ATOM 843 C C . ARG A 1 101 ? -13.576 -4.871 -3.001 1.00 95.00 101 ARG A C 1
ATOM 845 O O . ARG A 1 101 ? -14.001 -5.382 -1.968 1.00 95.00 101 ARG A O 1
ATOM 852 N N . ASN A 1 102 ? -13.637 -5.489 -4.178 1.00 95.94 102 ASN A N 1
ATOM 853 C CA . ASN A 1 102 ? -14.082 -6.873 -4.298 1.00 95.94 102 ASN A CA 1
ATOM 854 C C . ASN A 1 102 ? -13.073 -7.837 -3.670 1.00 95.94 102 ASN A C 1
ATOM 856 O O . ASN A 1 102 ? -13.496 -8.752 -2.972 1.00 95.94 102 ASN A O 1
ATOM 860 N N . GLY A 1 103 ? -11.772 -7.593 -3.839 1.00 95.12 103 GLY A N 1
ATOM 861 C CA . GLY A 1 103 ? -10.716 -8.321 -3.143 1.00 95.12 103 GLY A CA 1
ATOM 862 C C . GLY A 1 103 ? -10.885 -8.275 -1.631 1.00 95.12 103 GLY A C 1
ATOM 863 O O . GLY A 1 103 ? -10.950 -9.317 -0.993 1.00 95.12 103 GLY A O 1
ATOM 864 N N . MET A 1 104 ? -11.077 -7.078 -1.071 1.00 94.44 104 MET A N 1
ATOM 865 C CA . MET A 1 104 ? -11.294 -6.906 0.368 1.00 94.44 104 MET A CA 1
ATOM 866 C C . MET A 1 104 ? -12.506 -7.690 0.891 1.00 94.44 104 MET A C 1
ATOM 868 O O . MET A 1 104 ? -12.426 -8.288 1.955 1.00 94.44 104 MET A O 1
ATOM 872 N N . LYS A 1 105 ? -13.617 -7.726 0.141 1.00 94.00 105 LYS A N 1
ATOM 873 C CA . LYS A 1 105 ? -14.830 -8.475 0.528 1.00 94.00 105 LYS A CA 1
ATOM 874 C C . LYS A 1 105 ? -14.656 -9.993 0.494 1.00 94.00 105 LYS A C 1
ATOM 876 O O . LYS A 1 105 ? -15.432 -10.699 1.131 1.00 94.00 105 LYS A O 1
ATOM 881 N N . LEU A 1 106 ? -13.737 -10.487 -0.333 1.00 94.06 106 LEU A N 1
ATOM 882 C CA . LEU A 1 106 ? -13.459 -11.916 -0.482 1.00 94.06 106 LEU A CA 1
ATOM 883 C C . LEU A 1 106 ? -12.396 -12.407 0.507 1.00 94.06 106 LEU A C 1
ATOM 885 O O . LEU A 1 106 ? -12.256 -13.616 0.682 1.00 94.06 106 LEU A O 1
ATOM 889 N N . SER A 1 107 ? -11.664 -11.491 1.136 1.00 94.88 107 SER A N 1
ATOM 890 C CA . SER A 1 107 ? -10.664 -11.796 2.150 1.00 94.88 107 SER A CA 1
ATOM 891 C C . SER A 1 107 ? -11.295 -12.109 3.506 1.00 94.88 107 SER A C 1
ATOM 893 O O . SER A 1 107 ? -12.315 -11.542 3.895 1.00 94.88 107 SER A O 1
ATOM 895 N N . GLU A 1 108 ? -10.645 -12.990 4.262 1.00 95.00 108 GLU A N 1
ATOM 896 C CA . GLU A 1 108 ? -11.047 -13.353 5.621 1.00 95.00 108 GLU A CA 1
ATOM 897 C C . GLU A 1 108 ? -10.363 -12.435 6.645 1.00 95.00 108 GLU A C 1
ATOM 899 O O . GLU A 1 108 ? -9.413 -12.828 7.317 1.00 95.00 108 GLU A O 1
ATOM 904 N N . PHE A 1 109 ? -10.828 -11.190 6.749 1.00 95.56 109 PHE A N 1
ATOM 905 C CA . PHE A 1 109 ? -10.316 -10.242 7.741 1.00 95.56 109 PHE A CA 1
ATOM 906 C C . PHE A 1 109 ? -11.046 -10.351 9.078 1.00 95.56 109 PHE A C 1
ATOM 908 O O . PHE A 1 109 ? -12.252 -10.606 9.139 1.00 95.56 109 PHE A O 1
ATOM 915 N N . SER A 1 110 ? -10.337 -10.063 10.170 1.00 97.00 110 SER A N 1
ATOM 916 C CA . SER A 1 110 ? -11.012 -9.600 11.381 1.00 97.00 110 SER A CA 1
ATOM 917 C C . SER A 1 110 ? -11.616 -8.206 11.160 1.00 97.00 110 SER A C 1
ATOM 919 O O . SER A 1 110 ? -11.165 -7.448 10.302 1.00 97.00 110 SER A O 1
ATOM 921 N N . ALA A 1 111 ? -12.612 -7.830 11.969 1.00 96.69 111 ALA A N 1
ATOM 922 C CA . ALA A 1 111 ? -13.221 -6.498 11.883 1.00 96.69 111 ALA A CA 1
ATOM 923 C C . ALA A 1 111 ? -12.189 -5.364 12.061 1.00 96.69 111 ALA A C 1
ATOM 925 O O . ALA A 1 111 ? -12.261 -4.345 11.382 1.00 96.69 111 ALA A O 1
ATOM 926 N N . GLU A 1 112 ? -11.191 -5.568 12.929 1.00 97.81 112 GLU A N 1
ATOM 927 C CA . GLU A 1 112 ? -10.088 -4.623 13.134 1.00 97.81 112 GLU A CA 1
ATOM 928 C C . GLU A 1 112 ? -9.242 -4.449 11.865 1.00 97.81 112 GLU A C 1
ATOM 930 O O . GLU A 1 112 ? -8.927 -3.328 11.472 1.00 97.81 112 GLU A O 1
ATOM 935 N N . GLU A 1 113 ? -8.884 -5.551 11.207 1.00 98.06 113 GLU A N 1
ATOM 936 C CA . GLU A 1 113 ? -8.079 -5.540 9.981 1.00 98.06 113 GLU A CA 1
ATOM 937 C C . GLU A 1 113 ? -8.832 -4.898 8.815 1.00 98.06 113 GLU A C 1
ATOM 939 O O . GLU A 1 113 ? -8.276 -4.056 8.106 1.00 98.06 113 GLU A O 1
ATOM 944 N N . GLU A 1 114 ? -10.113 -5.233 8.653 1.00 97.06 114 GLU A N 1
ATOM 945 C CA . GLU A 1 114 ? -10.971 -4.629 7.637 1.00 97.06 114 GLU A CA 1
ATOM 946 C C . GLU A 1 114 ? -11.105 -3.113 7.847 1.00 97.06 114 GLU A C 1
ATOM 948 O O . GLU A 1 114 ? -10.939 -2.338 6.898 1.00 97.06 114 GLU A O 1
ATOM 953 N N . ASP A 1 115 ? -11.363 -2.670 9.081 1.00 96.62 115 ASP A N 1
ATOM 954 C CA . ASP A 1 115 ? -11.478 -1.249 9.410 1.00 96.62 115 ASP A CA 1
ATOM 955 C C . ASP A 1 115 ? -10.157 -0.504 9.164 1.00 96.62 115 ASP A C 1
ATOM 957 O O . ASP A 1 115 ? -10.170 0.612 8.634 1.00 96.62 115 ASP A O 1
ATOM 961 N N . LEU A 1 116 ? -9.011 -1.118 9.487 1.00 97.38 116 LEU A N 1
ATOM 962 C CA . LEU A 1 116 ? -7.694 -0.531 9.236 1.00 97.38 116 LEU A CA 1
ATOM 963 C C . LEU A 1 116 ? -7.425 -0.347 7.737 1.00 97.38 116 LEU A C 1
ATOM 965 O O . LEU A 1 116 ? -7.008 0.734 7.307 1.00 97.38 116 LEU A O 1
ATOM 969 N N . ILE A 1 117 ? -7.657 -1.391 6.934 1.00 96.56 117 ILE A N 1
ATOM 970 C CA . ILE A 1 117 ? -7.435 -1.335 5.484 1.00 96.56 117 ILE A CA 1
ATOM 971 C C . ILE A 1 117 ? -8.379 -0.302 4.868 1.00 96.56 117 ILE A C 1
ATOM 973 O O . ILE A 1 117 ? -7.937 0.536 4.083 1.00 96.56 117 ILE A O 1
ATOM 977 N N . ASN A 1 118 ? -9.656 -0.292 5.264 1.00 94.75 118 ASN A N 1
ATOM 978 C CA . ASN A 1 118 ? -10.628 0.699 4.798 1.00 94.75 118 ASN A CA 1
ATOM 979 C C . ASN A 1 118 ? -10.215 2.134 5.147 1.00 94.75 118 ASN A C 1
ATOM 981 O O . ASN A 1 118 ? -10.402 3.043 4.334 1.00 94.75 118 ASN A O 1
ATOM 985 N N . LEU A 1 119 ? -9.652 2.348 6.337 1.00 94.94 119 LEU A N 1
ATOM 986 C CA . LEU A 1 119 ? -9.162 3.650 6.772 1.00 94.94 119 LEU A CA 1
ATOM 987 C C . LEU A 1 119 ? -8.011 4.144 5.884 1.00 94.94 119 LEU A C 1
ATOM 989 O O . LEU A 1 119 ? -8.061 5.270 5.381 1.00 94.94 119 LEU A O 1
ATOM 993 N N . TYR A 1 120 ? -7.004 3.299 5.643 1.00 94.94 120 TYR A N 1
ATOM 994 C CA . TYR A 1 120 ? -5.883 3.642 4.763 1.00 94.94 120 TYR A CA 1
ATOM 995 C C . TYR A 1 120 ? -6.324 3.817 3.304 1.00 94.94 120 TYR A C 1
ATOM 997 O O . TYR A 1 120 ? -5.922 4.768 2.630 1.00 94.94 120 TYR A O 1
ATOM 1005 N N . PHE A 1 121 ? -7.204 2.941 2.820 1.00 93.19 121 PHE A N 1
ATOM 1006 C CA . PHE A 1 121 ? -7.727 2.998 1.461 1.00 93.19 121 PHE A CA 1
ATOM 1007 C C . PHE A 1 121 ? -8.514 4.288 1.205 1.00 93.19 121 PHE A C 1
ATOM 1009 O O . PHE A 1 121 ? -8.316 4.941 0.178 1.00 93.19 121 PHE A O 1
ATOM 1016 N N . HIS A 1 122 ? -9.338 4.714 2.169 1.00 92.25 122 HIS A N 1
ATOM 1017 C CA . HIS A 1 122 ? -10.027 6.005 2.110 1.00 92.25 122 HIS A CA 1
ATOM 1018 C C . HIS A 1 122 ? -9.036 7.162 1.996 1.00 92.25 122 HIS A C 1
ATOM 1020 O O . HIS A 1 122 ? -9.197 8.007 1.120 1.00 92.25 122 HIS A O 1
ATOM 1026 N N . LEU A 1 123 ? -7.988 7.171 2.826 1.00 90.75 123 LEU A N 1
ATOM 1027 C CA . LEU A 1 123 ? -6.952 8.207 2.804 1.00 90.75 123 LEU A CA 1
ATOM 1028 C C . LEU A 1 123 ? -6.249 8.300 1.440 1.00 90.75 123 LEU A C 1
ATOM 1030 O O . LEU A 1 123 ? -6.024 9.402 0.931 1.00 90.75 123 LEU A O 1
ATOM 1034 N N . ILE A 1 124 ? -5.939 7.154 0.820 1.00 90.25 124 ILE A N 1
ATOM 1035 C CA . ILE A 1 124 ? -5.363 7.107 -0.531 1.00 90.25 124 ILE A CA 1
ATOM 1036 C C . ILE A 1 124 ? -6.322 7.716 -1.560 1.00 90.25 124 ILE A C 1
ATOM 1038 O O . ILE A 1 124 ? -5.908 8.536 -2.386 1.00 90.25 124 ILE A O 1
ATOM 1042 N N . LEU A 1 125 ? -7.592 7.313 -1.546 1.00 88.31 125 LEU A N 1
ATOM 1043 C CA . LEU A 1 125 ? -8.554 7.726 -2.568 1.00 88.31 125 LEU A CA 1
ATOM 1044 C C . LEU A 1 125 ? -8.939 9.204 -2.438 1.00 88.31 125 LEU A C 1
ATOM 1046 O O . LEU A 1 125 ? -8.977 9.922 -3.442 1.00 88.31 125 LEU A O 1
ATOM 1050 N N . SER A 1 126 ? -9.171 9.678 -1.212 1.00 85.94 126 SER A N 1
ATOM 1051 C CA . SER A 1 126 ? -9.543 11.068 -0.930 1.00 85.94 126 SER A CA 1
ATOM 1052 C C . SER A 1 126 ? -8.368 12.037 -1.096 1.00 85.94 126 SER A C 1
ATOM 1054 O O . SER A 1 126 ? -8.578 13.234 -1.318 1.00 85.94 126 SER A O 1
ATOM 1056 N N . ARG A 1 127 ? -7.128 11.531 -0.992 1.00 82.81 127 ARG A N 1
ATOM 1057 C CA . ARG A 1 127 ? -5.871 12.300 -0.949 1.00 82.81 127 ARG A CA 1
ATOM 1058 C C . ARG A 1 127 ? -5.802 13.319 0.193 1.00 82.81 127 ARG A C 1
ATOM 1060 O O . ARG A 1 127 ? -4.963 14.219 0.147 1.00 82.81 127 ARG A O 1
ATOM 1067 N N . LYS A 1 128 ? -6.704 13.234 1.175 1.00 83.25 128 LYS A N 1
ATOM 1068 C CA . LYS A 1 128 ? -6.778 14.148 2.322 1.00 83.25 128 LYS A CA 1
ATOM 1069 C C . LYS A 1 128 ? -7.520 13.518 3.499 1.00 83.25 128 LYS A C 1
ATOM 1071 O O . LYS A 1 128 ? -8.479 12.772 3.314 1.00 83.25 128 LYS A O 1
ATOM 1076 N N . ALA A 1 129 ? -7.146 13.917 4.708 1.00 85.75 129 ALA A N 1
ATOM 1077 C CA . ALA A 1 129 ? -7.936 13.658 5.904 1.00 85.75 129 ALA A CA 1
ATOM 1078 C C . ALA A 1 129 ? -9.203 14.534 5.885 1.00 85.75 129 ALA A C 1
ATOM 1080 O O . ALA A 1 129 ? -9.184 15.692 6.296 1.00 85.75 129 ALA A O 1
ATOM 1081 N N . ASP A 1 130 ? -10.300 14.015 5.333 1.00 90.12 130 ASP A N 1
ATOM 1082 C CA . ASP A 1 130 ? -11.604 14.677 5.378 1.00 90.12 130 ASP A CA 1
ATOM 1083 C C . ASP A 1 130 ? -12.404 14.297 6.636 1.00 90.12 130 ASP A C 1
ATOM 1085 O O . ASP A 1 130 ? -11.936 13.579 7.524 1.00 90.12 130 ASP A O 1
ATOM 1089 N N . ASN A 1 131 ? -13.622 14.832 6.751 1.00 91.62 131 ASN A N 1
ATOM 1090 C CA . ASN A 1 131 ? -14.480 14.563 7.905 1.00 91.62 131 ASN A CA 1
ATOM 1091 C C . ASN A 1 131 ? -14.837 13.075 8.013 1.00 91.62 131 ASN A C 1
ATOM 1093 O O . ASN A 1 131 ? -14.949 12.560 9.123 1.00 91.62 131 ASN A O 1
ATOM 1097 N N . GLU A 1 132 ? -15.002 12.393 6.876 1.00 92.50 132 GLU A N 1
ATOM 1098 C CA . GLU A 1 132 ? -15.285 10.961 6.850 1.00 92.50 132 GLU A CA 1
ATOM 1099 C C . GLU A 1 132 ? -14.081 10.167 7.364 1.00 92.50 132 GLU A C 1
ATOM 1101 O O . GLU A 1 132 ? -14.234 9.343 8.264 1.00 92.50 132 GLU A O 1
ATOM 1106 N N . TYR A 1 133 ? -12.880 10.477 6.877 1.00 93.81 133 TYR A N 1
ATOM 1107 C CA . TYR A 1 133 ? -11.633 9.904 7.373 1.00 93.81 133 TYR A CA 1
ATOM 1108 C C . TYR A 1 133 ? -11.469 10.110 8.880 1.00 93.81 133 TYR A C 1
ATOM 1110 O O . TYR A 1 133 ? -11.196 9.171 9.623 1.00 93.81 133 TYR A O 1
ATOM 1118 N N . THR A 1 134 ? -11.680 11.343 9.342 1.00 92.94 134 THR A N 1
ATOM 1119 C CA . THR A 1 134 ? -11.538 11.714 10.756 1.00 92.94 134 THR A CA 1
ATOM 1120 C C . THR A 1 134 ? -12.504 10.921 11.632 1.00 92.94 134 THR A C 1
ATOM 1122 O O . THR A 1 134 ? -12.133 10.472 12.718 1.00 92.94 134 THR A O 1
ATOM 1125 N N . GLN A 1 135 ? -13.734 10.720 11.153 1.00 94.44 135 GLN A N 1
ATOM 1126 C CA . GLN A 1 135 ? -14.727 9.917 11.851 1.00 94.44 135 GLN A CA 1
ATOM 1127 C C . GLN A 1 135 ? -14.319 8.438 11.887 1.00 94.44 135 GLN A C 1
ATOM 1129 O O . GLN A 1 135 ? -14.264 7.871 12.973 1.00 94.44 135 GLN A O 1
ATOM 1134 N N . LYS A 1 136 ? -13.916 7.849 10.751 1.00 94.50 136 LYS A N 1
ATOM 1135 C CA . LYS A 1 136 ? -13.416 6.461 10.685 1.00 94.50 136 LYS A CA 1
ATOM 1136 C C . LYS A 1 136 ? -12.214 6.234 11.606 1.00 94.50 136 LYS A C 1
ATOM 1138 O O . LYS A 1 136 ? -12.166 5.243 12.324 1.00 94.50 136 LYS A O 1
ATOM 1143 N N . LEU A 1 137 ? -11.266 7.171 11.638 1.00 95.50 137 LEU A N 1
ATOM 1144 C CA . LEU A 1 137 ? -10.092 7.109 12.512 1.00 95.50 137 LEU A CA 1
ATOM 1145 C C . LEU A 1 137 ? -10.483 7.152 13.994 1.00 95.50 137 LEU A C 1
ATOM 1147 O O . LEU A 1 137 ? -9.902 6.448 14.822 1.00 95.50 137 LEU A O 1
ATOM 1151 N N . LYS A 1 138 ? -11.455 8.000 14.346 1.00 95.44 138 LYS A N 1
ATOM 1152 C CA . LYS A 1 138 ? -11.982 8.082 15.709 1.00 95.44 138 LYS A CA 1
ATOM 1153 C C . LYS A 1 138 ? -12.677 6.781 16.103 1.00 95.44 138 LYS A C 1
ATOM 1155 O O . LYS A 1 138 ? -12.402 6.276 17.190 1.00 95.44 138 LYS A O 1
ATOM 1160 N N . ASP A 1 139 ? -13.519 6.245 15.227 1.00 96.25 139 ASP A N 1
ATOM 1161 C CA . ASP A 1 139 ? -14.249 4.997 15.456 1.00 96.25 139 ASP A CA 1
ATOM 1162 C C . ASP A 1 139 ? -13.275 3.825 15.620 1.00 96.25 139 ASP A C 1
ATOM 1164 O O . ASP A 1 139 ? -13.382 3.080 16.590 1.00 96.25 139 ASP A O 1
ATOM 1168 N N . PHE A 1 140 ? -12.240 3.740 14.776 1.00 97.25 140 PHE A N 1
ATOM 1169 C CA . PHE A 1 140 ? -11.170 2.750 14.911 1.00 97.25 140 PHE A CA 1
ATOM 1170 C C . PHE A 1 140 ? -10.517 2.801 16.301 1.00 97.25 140 PHE A C 1
ATOM 1172 O O . PHE A 1 140 ? -10.420 1.791 16.994 1.00 97.25 140 PHE A O 1
ATOM 1179 N N . LYS A 1 141 ? -10.113 3.993 16.761 1.00 95.94 141 LYS A N 1
ATOM 1180 C CA . LYS A 1 141 ? -9.474 4.165 18.078 1.00 95.94 141 LYS A CA 1
ATOM 1181 C C . LYS A 1 141 ? -10.401 3.819 19.245 1.00 95.94 141 LYS A C 1
ATOM 1183 O O . LYS A 1 141 ? -9.920 3.379 20.287 1.00 95.94 141 LYS A O 1
ATOM 1188 N N . GLN A 1 142 ? -11.703 4.056 19.096 1.00 96.94 142 GLN A N 1
ATOM 1189 C CA . GLN A 1 142 ? -12.702 3.743 20.120 1.00 96.94 142 GLN A CA 1
ATOM 1190 C C . GLN A 1 142 ? -13.022 2.249 20.175 1.00 96.94 142 GLN A C 1
ATOM 1192 O O . GLN A 1 142 ? -13.138 1.700 21.270 1.00 96.94 142 GLN A O 1
ATOM 1197 N N . ASN A 1 143 ? -13.132 1.602 19.016 1.00 97.88 143 ASN A N 1
ATOM 1198 C CA . ASN A 1 143 ? -13.455 0.183 18.905 1.00 97.88 143 ASN A CA 1
ATOM 1199 C C . ASN A 1 143 ? -12.252 -0.708 19.248 1.00 97.88 143 ASN A C 1
ATOM 1201 O O . ASN A 1 143 ? -12.435 -1.774 19.836 1.00 97.88 143 ASN A O 1
ATOM 1205 N N . TYR A 1 144 ? -11.027 -0.254 18.949 1.00 97.50 144 TYR A N 1
ATOM 1206 C CA . TYR A 1 144 ? -9.793 -1.034 19.108 1.00 97.50 144 TYR A CA 1
ATOM 1207 C C . TYR A 1 144 ? -8.728 -0.305 19.961 1.00 97.50 144 TYR A C 1
ATOM 1209 O O . TYR A 1 144 ? -7.604 -0.055 19.512 1.00 97.50 144 TYR A O 1
ATOM 1217 N N . PRO A 1 145 ? -9.020 0.017 21.238 1.00 95.81 145 PRO A N 1
ATOM 1218 C CA . PRO A 1 145 ? -8.125 0.787 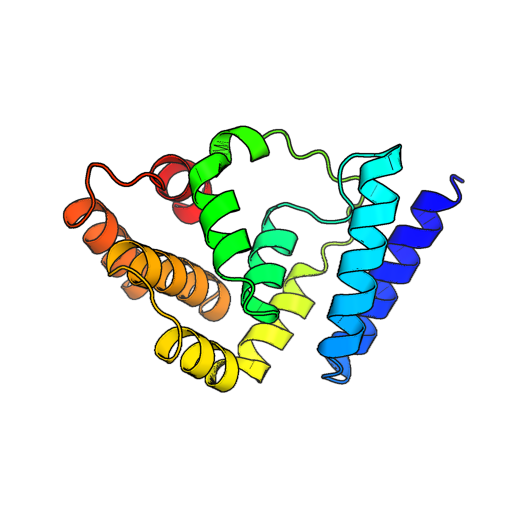22.112 1.00 95.81 145 PRO A CA 1
ATOM 1219 C C . PRO A 1 145 ? -6.851 0.040 22.542 1.00 95.81 145 PRO A C 1
ATOM 1221 O O . PRO A 1 145 ? -6.015 0.623 23.229 1.00 95.81 145 PRO A O 1
ATOM 1224 N N . HIS A 1 146 ? -6.689 -1.227 22.150 1.00 96.62 146 HIS A N 1
ATOM 1225 C CA . HIS A 1 146 ? -5.490 -2.050 22.363 1.00 96.62 146 HIS A CA 1
ATOM 1226 C C . HIS A 1 146 ? -5.010 -2.711 21.062 1.00 96.62 146 HIS A C 1
ATOM 1228 O O . HIS A 1 146 ? -4.425 -3.790 21.089 1.00 96.62 146 HIS A O 1
ATOM 1234 N N . SER A 1 147 ? -5.307 -2.078 19.924 1.00 97.19 147 SER A N 1
ATOM 1235 C CA . SER A 1 147 ? -4.906 -2.551 18.603 1.00 97.19 147 SER A CA 1
ATOM 1236 C C . SER A 1 147 ? -3.394 -2.777 18.501 1.00 97.19 147 SER A C 1
ATOM 1238 O O . SER A 1 147 ? -2.601 -1.941 18.940 1.00 97.19 147 SER A O 1
ATOM 1240 N N . LYS A 1 148 ? -2.986 -3.862 17.833 1.00 96.81 148 LYS A N 1
ATOM 1241 C CA . LYS A 1 148 ? -1.574 -4.089 17.462 1.00 96.81 148 LYS A CA 1
ATOM 1242 C C . LYS A 1 148 ? -1.065 -3.077 16.422 1.00 96.81 148 LYS A C 1
ATOM 1244 O O . LYS A 1 148 ? 0.133 -2.971 16.208 1.00 96.81 148 LYS A O 1
ATOM 1249 N N . TYR A 1 149 ? -1.964 -2.308 15.808 1.00 96.88 149 TYR A N 1
ATOM 1250 C CA . TYR A 1 149 ? -1.674 -1.297 14.790 1.00 96.88 149 TYR A CA 1
ATOM 1251 C C . TYR A 1 149 ? -1.564 0.124 15.355 1.00 96.88 149 TYR A C 1
ATOM 1253 O O . TYR A 1 149 ? -1.543 1.090 14.594 1.00 96.88 149 TYR A O 1
ATOM 1261 N N . GLN A 1 150 ? -1.540 0.291 16.682 1.00 94.50 150 GLN A N 1
ATOM 1262 C CA . GLN A 1 150 ? -1.588 1.614 17.312 1.00 94.50 150 GLN A CA 1
ATOM 1263 C C . GLN A 1 150 ? -0.503 2.570 16.836 1.00 94.50 150 GLN A C 1
ATOM 1265 O O . GLN A 1 150 ? -0.790 3.747 16.627 1.00 94.50 150 GLN A O 1
ATOM 1270 N N . GLU A 1 151 ? 0.711 2.071 16.648 1.00 93.81 151 GLU A N 1
ATOM 1271 C CA . GLU A 1 151 ? 1.849 2.886 16.235 1.00 93.81 151 GLU A CA 1
ATOM 1272 C C . GLU A 1 151 ? 1.698 3.372 14.797 1.00 93.81 151 GLU A C 1
ATOM 1274 O O . GLU A 1 151 ? 1.827 4.564 14.529 1.00 93.81 151 GLU A O 1
ATOM 1279 N N . PHE A 1 152 ? 1.263 2.496 13.891 1.00 94.94 152 PHE A N 1
ATOM 1280 C CA . PHE A 1 152 ? 0.882 2.887 12.537 1.00 94.94 152 PHE A CA 1
ATOM 1281 C C . PHE A 1 152 ? -0.256 3.918 12.538 1.00 94.94 152 PHE A C 1
ATOM 1283 O O . PHE A 1 152 ? -0.182 4.966 11.898 1.00 94.94 152 PHE A O 1
ATOM 1290 N N . VAL A 1 153 ? -1.306 3.680 13.322 1.00 94.38 153 VAL A N 1
ATOM 1291 C CA . VAL A 1 153 ? -2.449 4.597 13.407 1.00 94.38 153 VAL A CA 1
ATOM 1292 C C . VAL A 1 153 ? -2.042 5.963 13.973 1.00 94.38 153 VAL A C 1
ATOM 1294 O O . VAL A 1 153 ? -2.581 6.992 13.559 1.00 94.38 153 VAL A O 1
ATOM 1297 N N . ARG A 1 154 ? -1.111 5.992 14.931 1.00 90.88 154 ARG A N 1
ATOM 1298 C CA . ARG A 1 154 ? -0.685 7.212 15.619 1.00 90.88 154 ARG A CA 1
ATOM 1299 C C . ARG A 1 154 ? 0.371 7.996 14.852 1.00 90.88 154 ARG A C 1
ATOM 1301 O O . ARG A 1 154 ? 0.266 9.212 14.796 1.00 90.88 154 ARG A O 1
ATOM 1308 N N . ASN A 1 155 ? 1.363 7.329 14.285 1.00 88.81 155 ASN A N 1
ATOM 1309 C CA . ASN A 1 155 ? 2.548 8.003 13.758 1.00 88.81 155 ASN A CA 1
ATOM 1310 C C . ASN A 1 155 ? 2.513 8.104 12.225 1.00 88.81 155 ASN A C 1
ATOM 1312 O O . ASN A 1 155 ? 3.214 8.932 11.657 1.00 88.81 155 ASN A O 1
ATOM 1316 N N . TYR A 1 156 ? 1.683 7.299 11.551 1.00 90.06 156 TYR A N 1
ATOM 1317 C CA . TYR A 1 156 ? 1.571 7.307 10.091 1.00 90.06 156 TYR A CA 1
ATOM 1318 C C . TYR A 1 156 ? 0.227 7.843 9.596 1.00 90.06 156 TYR A C 1
ATOM 1320 O O . TYR A 1 156 ? 0.174 8.768 8.788 1.00 90.06 156 TYR A O 1
ATOM 1328 N N . LEU A 1 157 ? -0.882 7.284 10.088 1.00 87.56 157 LEU A N 1
ATOM 1329 C CA . LEU A 1 157 ? -2.220 7.640 9.604 1.00 87.56 157 LEU A CA 1
ATOM 1330 C C . LEU A 1 157 ? -2.723 8.986 10.134 1.00 87.56 157 LEU A C 1
ATOM 1332 O O . LEU A 1 157 ? -3.565 9.620 9.499 1.00 87.56 157 LEU A O 1
ATOM 1336 N N . LEU A 1 158 ? -2.249 9.451 11.289 1.00 76.75 158 LEU A N 1
ATOM 1337 C CA . LEU A 1 158 ? -2.726 10.722 11.835 1.00 76.75 158 LEU A CA 1
ATOM 1338 C C . LEU A 1 158 ? -2.383 11.926 10.951 1.00 76.75 158 LEU A C 1
ATOM 1340 O O . LEU A 1 158 ? -3.160 12.874 10.984 1.00 76.75 158 LEU A O 1
ATOM 1344 N N . GLY A 1 159 ? -1.330 11.829 10.128 1.00 57.59 159 GLY A N 1
ATOM 1345 C CA . GLY A 1 159 ? -0.851 12.898 9.254 1.00 57.59 159 GLY A CA 1
ATOM 1346 C C . GLY A 1 159 ? -0.409 14.131 10.045 1.00 57.59 159 GLY A C 1
ATOM 1347 O O . GLY A 1 159 ? -1.236 14.799 10.661 1.00 57.59 159 GLY A O 1
ATOM 1348 N N . ASP A 1 160 ? 0.881 14.452 10.002 1.00 39.25 160 ASP A N 1
ATOM 1349 C CA . ASP A 1 160 ? 1.322 15.829 10.260 1.00 39.25 160 ASP A CA 1
ATOM 1350 C C . ASP A 1 160 ? 0.942 16.746 9.081 1.00 39.25 160 ASP A C 1
ATOM 1352 O O . ASP A 1 160 ? 1.055 16.299 7.910 1.00 39.25 160 ASP A O 1
#

Foldseek 3Di:
DDVLVVLLVVLLVVLLVCLVVLVLVVSVVSLVVNQVSCCVPPQGSAQPLQVLLNCLLVVVLVVNVVCLLVVVVCPPRDHDDDPHCLVSSLVSCLVCVVVSVVSLVPDDDDPLSSLVSVLVSCCSNVVDCDPVSVVSLVVSCVVCVPDSNVCCSPVPSVHD

pLDDT: mean 91.31, std 9.49, range [39.25, 98.31]

Sequence (160 aa):
MDSTKMLIQNGRSLIVQKLYYSDIEKAQEIYVFLEAEAQAQFGHAFSLNETFAFHILYQEWDLFLEMAARYEEHELWNYLYSDNILRSIMQAINANEDIIRNGMKLSEFSAEEEDLINLYFHLILSRKADNEYTQKLKDFKQNYPHSKYQEFVRNYLLGD

Radius of gyration: 15.98 Å; chains: 1; bounding box: 43×29×42 Å

Secondary structure (DSSP, 8-state):
--HHHHHHHHHHHHHHHHHHTT-HHHHHHHHHHHHHHHHTTTSBSS-HHHHHHHHHHTT-HHHHHHHHHTGGGGTT--B------HHHHHHHHHHTHHHHHHHHHHS---HHHHHHHHHHHHHHHHSS--HHHHHHHHHHHHH-TT-TTHHIIIIITT--